Protein AF-A0AAD7STP3-F1 (afdb_monomer_lite)

Radius of gyration: 19.78 Å; chains: 1; bounding box: 39×49×53 Å

Foldseek 3Di:
DDDPPPDPVVVVVVVVVVVVLVVVVVVCPDPVNVVVVVVVVVVLLLVLLVVLLVQLVVQDDDPVLVVQSVPDDSQQGASDFDPQDPNDTPRPDDHRPDDPVVVVSSVVSVVSQVVDPVSVVVVVVVVVVVVVSD

InterPro domains:
  IPR028101 Protein of unknown function DUF4616 [PF15394] (11-119)
  IPR028101 Protein of unknown function DUF4616 [PTHR14375] (10-128)

Organism: NCBI:txid143900

Secondary structure (DSSP, 8-state):
-PPP---HHHHHHHHHHHHHHHHHHHHHTSHHHHHHHHHHHHHHHHHHHHHHHHHHHTT--SHHHHHHHHT--GGGS-S-S--EETTEE--SS------HHHHHHHHHHHHHHHT-HHHHHHHHHHHHHHHTT-

Sequence (134 aa):
MAFPAQDPYVLKASCKTYYETIRKTYRMNQEDNLQKKEDMIAARRRQRRRRLIKSRANVLQTEEERAIWTTVTVDMVSDEEDAILDGKPVWIVRPPERSTELSELCGVLQKRLDANQKYVLTHHARVGAERIDH

pLDDT: mean 79.06, std 15.14, range [37.0, 95.0]

Structure (mmCIF, N/CA/C/O backbone):
data_AF-A0AAD7STP3-F1
#
_entry.id   AF-A0AAD7STP3-F1
#
loop_
_atom_site.group_PDB
_atom_site.id
_atom_site.type_symbol
_atom_site.label_atom_id
_atom_site.label_alt_id
_atom_site.label_comp_id
_atom_site.label_asym_id
_atom_site.label_entity_id
_atom_site.label_seq_id
_atom_site.pdbx_PDB_ins_code
_atom_site.Cartn_x
_atom_site.Cartn_y
_atom_site.Cartn_z
_atom_site.occupancy
_atom_site.B_iso_or_equiv
_atom_site.auth_seq_id
_atom_site.auth_comp_id
_atom_site.auth_asym_id
_atom_site.auth_atom_id
_atom_site.pdbx_PDB_model_num
ATOM 1 N N . MET A 1 1 ? 6.096 -36.482 -21.512 1.00 44.00 1 MET A N 1
ATOM 2 C CA . MET A 1 1 ? 5.164 -35.340 -21.389 1.00 44.00 1 MET A CA 1
ATOM 3 C C . MET A 1 1 ? 5.498 -34.353 -22.494 1.00 44.00 1 MET A C 1
ATOM 5 O O . MET A 1 1 ? 6.611 -33.846 -22.497 1.00 44.00 1 MET A O 1
ATOM 9 N N . ALA A 1 2 ? 4.608 -34.156 -23.467 1.00 52.91 2 ALA A N 1
ATOM 10 C CA . ALA A 1 2 ? 4.779 -33.130 -24.494 1.00 52.91 2 ALA A CA 1
ATOM 11 C C . ALA A 1 2 ? 4.199 -31.817 -23.954 1.00 52.91 2 ALA A C 1
ATOM 13 O O . ALA A 1 2 ? 3.041 -31.791 -23.538 1.00 52.91 2 ALA A O 1
ATOM 14 N N . PHE A 1 3 ? 5.003 -30.754 -23.909 1.00 56.97 3 PHE A N 1
ATOM 15 C CA . PHE A 1 3 ? 4.481 -29.418 -23.633 1.00 56.97 3 PHE A CA 1
ATOM 16 C C . PHE A 1 3 ? 3.551 -29.027 -24.791 1.00 56.97 3 PHE A C 1
ATOM 18 O O . PHE A 1 3 ? 3.932 -29.237 -25.947 1.00 56.97 3 PHE A O 1
ATOM 25 N N . PRO A 1 4 ? 2.335 -28.515 -24.526 1.00 67.50 4 PRO A N 1
ATOM 26 C CA . PRO A 1 4 ? 1.466 -28.049 -25.598 1.00 67.50 4 PRO A CA 1
ATOM 27 C C . PRO A 1 4 ? 2.208 -26.963 -26.377 1.00 67.50 4 PRO A C 1
ATOM 29 O O . PRO A 1 4 ? 2.839 -26.099 -25.768 1.00 67.50 4 PRO A O 1
ATOM 32 N N . ALA A 1 5 ? 2.165 -27.025 -27.709 1.00 68.50 5 ALA A N 1
ATOM 33 C CA . ALA A 1 5 ? 2.795 -26.021 -28.556 1.00 68.50 5 ALA A CA 1
ATOM 34 C C . ALA A 1 5 ? 2.236 -24.638 -28.179 1.00 68.50 5 ALA A C 1
ATOM 36 O O . ALA A 1 5 ? 1.062 -24.360 -28.421 1.00 68.50 5 ALA A O 1
ATOM 37 N N . GLN A 1 6 ? 3.050 -23.805 -27.518 1.00 71.81 6 GLN A N 1
ATOM 38 C CA . GLN A 1 6 ? 2.655 -22.441 -27.180 1.00 71.81 6 GLN A CA 1
ATOM 39 C C . GLN A 1 6 ? 2.302 -21.688 -28.464 1.00 71.81 6 GLN A C 1
ATOM 41 O O . GLN A 1 6 ? 3.030 -21.771 -29.453 1.00 71.81 6 GLN A O 1
ATOM 46 N N . ASP A 1 7 ? 1.213 -20.919 -28.416 1.00 82.44 7 ASP A N 1
ATOM 47 C CA . ASP A 1 7 ? 0.829 -20.012 -29.493 1.00 82.44 7 ASP A CA 1
ATOM 48 C C . ASP A 1 7 ? 2.029 -19.103 -29.856 1.00 82.44 7 ASP A C 1
ATOM 50 O O . ASP A 1 7 ? 2.508 -18.340 -29.002 1.00 82.44 7 ASP A O 1
ATOM 54 N N . PRO A 1 8 ? 2.537 -19.164 -31.104 1.00 83.75 8 PRO A N 1
ATOM 55 C CA . PRO A 1 8 ? 3.668 -18.356 -31.553 1.00 83.75 8 PRO A CA 1
ATOM 56 C C . PRO A 1 8 ? 3.465 -16.850 -31.341 1.00 83.75 8 PRO A C 1
ATOM 58 O O . PRO A 1 8 ? 4.435 -16.116 -31.126 1.00 83.75 8 PRO A O 1
ATOM 61 N N . TYR A 1 9 ? 2.216 -16.376 -31.375 1.00 84.75 9 TYR A N 1
ATOM 62 C CA . TYR A 1 9 ? 1.879 -14.983 -31.106 1.00 84.75 9 TYR A CA 1
ATOM 63 C C . TYR A 1 9 ? 2.122 -14.619 -29.637 1.00 84.75 9 TYR A C 1
ATOM 65 O O . TYR A 1 9 ? 2.764 -13.606 -29.344 1.00 84.75 9 TYR A O 1
ATOM 73 N N . VAL A 1 10 ? 1.687 -15.483 -28.715 1.00 85.38 10 VAL A N 1
ATOM 74 C CA . VAL A 1 10 ? 1.904 -15.317 -27.271 1.00 85.38 10 VAL A CA 1
ATOM 75 C C . VAL A 1 10 ? 3.396 -15.341 -26.948 1.00 85.38 10 VAL A C 1
ATOM 77 O O . VAL A 1 10 ? 3.868 -14.501 -26.177 1.00 85.38 10 VAL A O 1
ATOM 80 N N . LEU A 1 11 ? 4.162 -16.238 -27.578 1.00 86.00 11 LEU A N 1
ATOM 81 C CA . LEU A 1 11 ? 5.611 -16.311 -27.385 1.00 86.00 11 LEU A CA 1
ATOM 82 C C . LEU A 1 11 ? 6.299 -15.017 -27.839 1.00 86.00 11 LEU A C 1
ATOM 84 O O . LEU A 1 11 ? 7.072 -14.426 -27.086 1.00 86.00 11 LEU A O 1
ATOM 88 N N . LYS A 1 12 ? 5.973 -14.529 -29.040 1.00 88.81 12 LYS A N 1
ATOM 89 C CA . LYS A 1 12 ? 6.555 -13.296 -29.586 1.00 88.81 12 LYS A CA 1
ATOM 90 C C . LYS A 1 12 ? 6.211 -12.071 -28.735 1.00 88.81 12 LYS A C 1
ATOM 92 O O . LYS A 1 12 ? 7.090 -11.245 -28.480 1.00 88.81 12 LYS A O 1
ATOM 97 N N . ALA A 1 13 ? 4.960 -11.955 -28.286 1.00 88.19 13 ALA A N 1
ATOM 98 C CA . ALA A 1 13 ? 4.530 -10.889 -27.385 1.00 88.19 13 ALA A CA 1
ATOM 99 C C . ALA A 1 13 ? 5.298 -10.941 -26.054 1.00 88.19 13 ALA A C 1
ATOM 101 O O . ALA A 1 13 ? 5.852 -9.929 -25.630 1.00 88.19 13 ALA A O 1
ATOM 102 N N . SER A 1 14 ? 5.426 -12.130 -25.462 1.00 84.75 14 SER A N 1
ATOM 103 C CA . SER A 1 14 ? 6.147 -12.332 -24.198 1.00 84.75 14 SER A CA 1
ATOM 104 C C . SER A 1 14 ? 7.628 -11.967 -24.316 1.00 84.75 14 SER A C 1
ATOM 106 O O . SER A 1 14 ? 8.155 -11.236 -23.478 1.00 84.75 14 SER A O 1
ATOM 108 N N . CYS A 1 15 ? 8.301 -12.402 -25.389 1.00 89.88 15 CYS A N 1
ATOM 109 C CA . CYS A 1 15 ? 9.694 -12.039 -25.649 1.00 89.88 15 CYS A CA 1
ATOM 110 C C . CYS A 1 15 ? 9.867 -10.525 -25.818 1.00 89.88 15 CYS A C 1
ATOM 112 O O . CYS A 1 15 ? 10.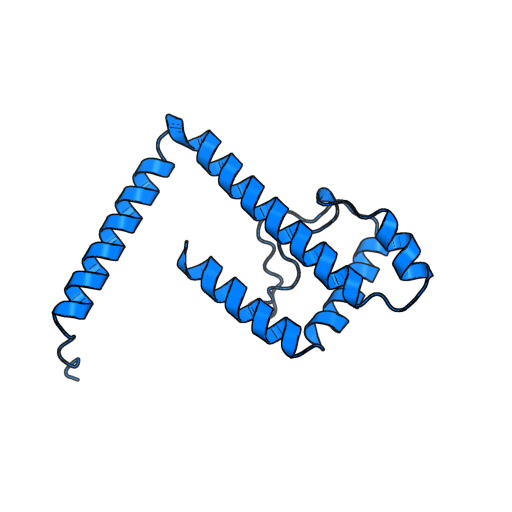816 -9.949 -25.286 1.00 89.88 15 CYS A O 1
ATOM 114 N N . LYS A 1 16 ? 8.945 -9.862 -26.530 1.00 92.25 16 LYS A N 1
ATOM 115 C CA . LYS A 1 16 ? 8.974 -8.405 -26.697 1.00 92.25 16 LYS A CA 1
ATOM 116 C C . LYS A 1 16 ? 8.881 -7.697 -25.344 1.00 92.25 16 LYS A C 1
ATOM 118 O O . LYS A 1 16 ? 9.738 -6.867 -25.047 1.00 92.25 16 LYS A O 1
ATOM 123 N N . THR A 1 17 ? 7.900 -8.060 -24.518 1.00 89.62 17 THR A N 1
ATOM 124 C CA . THR A 1 17 ? 7.730 -7.489 -23.175 1.00 89.62 17 THR A CA 1
ATOM 125 C C . THR A 1 17 ? 8.971 -7.711 -22.314 1.00 89.62 17 THR A C 1
ATOM 127 O O . THR A 1 17 ? 9.450 -6.773 -21.685 1.00 89.62 17 THR A O 1
ATOM 130 N N . TYR A 1 18 ? 9.557 -8.911 -22.345 1.00 90.50 18 TYR A N 1
ATOM 131 C CA . TYR A 1 18 ? 10.788 -9.220 -21.614 1.00 90.50 18 TYR A CA 1
ATOM 132 C C . TYR A 1 18 ? 11.947 -8.278 -21.979 1.00 90.50 18 TYR A C 1
ATOM 134 O O . TYR A 1 18 ? 12.552 -7.659 -21.100 1.00 90.50 18 TYR A O 1
ATOM 142 N N . TYR A 1 19 ? 12.236 -8.107 -23.273 1.00 93.50 19 TYR A N 1
ATOM 143 C CA . TYR A 1 19 ? 13.323 -7.226 -23.709 1.00 93.50 19 TYR A CA 1
ATOM 144 C C . TYR A 1 19 ? 13.029 -5.741 -23.456 1.00 93.50 19 TYR A C 1
ATOM 146 O O . TYR A 1 19 ? 13.949 -4.976 -23.154 1.00 93.50 19 TYR A O 1
ATOM 154 N N . GLU A 1 20 ? 11.765 -5.317 -23.542 1.00 91.62 20 GLU A N 1
ATOM 155 C CA . GLU A 1 20 ? 11.351 -3.962 -23.166 1.00 91.62 20 GLU A CA 1
ATOM 156 C C . GLU A 1 20 ? 11.587 -3.695 -21.673 1.00 91.62 20 GLU A C 1
ATOM 158 O O . GLU A 1 20 ? 12.135 -2.640 -21.330 1.00 91.62 20 GLU A O 1
ATOM 163 N N . THR A 1 21 ? 11.277 -4.663 -20.804 1.00 89.69 21 THR A N 1
A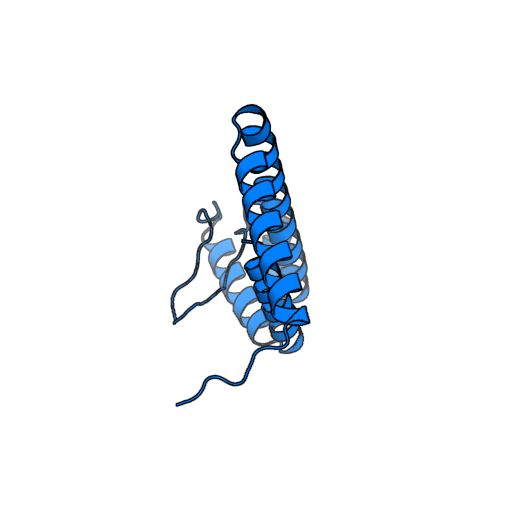TOM 164 C CA . THR A 1 21 ? 11.566 -4.599 -19.364 1.00 89.69 21 THR A CA 1
ATOM 165 C C . THR A 1 21 ? 13.064 -4.486 -19.108 1.00 89.69 21 THR A C 1
ATOM 167 O O . THR A 1 21 ? 13.487 -3.542 -18.441 1.00 89.69 21 THR A O 1
ATOM 170 N N . ILE A 1 22 ? 13.892 -5.354 -19.707 1.00 90.88 22 ILE A N 1
ATOM 171 C CA . ILE A 1 22 ? 15.359 -5.276 -19.569 1.00 90.88 22 ILE A CA 1
ATOM 172 C C . ILE A 1 22 ? 15.876 -3.900 -19.989 1.00 90.88 22 ILE A C 1
ATOM 174 O O . ILE A 1 22 ? 16.647 -3.271 -19.262 1.00 90.88 22 ILE A O 1
ATOM 178 N N . ARG A 1 23 ? 15.431 -3.394 -21.145 1.00 92.00 23 ARG A N 1
ATOM 179 C CA . ARG A 1 23 ? 15.859 -2.087 -21.657 1.00 92.00 23 ARG A CA 1
ATOM 180 C C . ARG A 1 23 ? 15.443 -0.946 -20.724 1.00 92.00 23 ARG A C 1
ATOM 182 O O . ARG A 1 23 ? 16.182 0.031 -20.590 1.00 92.00 23 ARG A O 1
ATOM 189 N N . LYS A 1 24 ? 14.255 -1.019 -20.119 1.00 87.75 24 LYS A N 1
ATOM 190 C CA . LYS A 1 24 ? 13.768 -0.022 -19.155 1.00 87.75 24 LYS A CA 1
ATOM 191 C C . LYS A 1 24 ? 14.595 -0.062 -17.870 1.00 87.75 24 LYS A C 1
ATOM 193 O O . LYS A 1 24 ? 15.069 0.984 -17.438 1.00 87.75 24 LYS A O 1
ATOM 198 N N . THR A 1 25 ? 14.834 -1.251 -17.322 1.00 87.81 25 THR A N 1
ATOM 199 C CA . THR A 1 25 ? 15.647 -1.451 -16.115 1.00 87.81 25 THR A CA 1
ATOM 200 C C . THR A 1 25 ? 17.077 -0.965 -16.314 1.00 87.81 25 THR A C 1
ATOM 202 O O . THR A 1 25 ? 17.578 -0.207 -15.490 1.00 87.81 25 THR A O 1
ATOM 205 N N . TYR A 1 26 ? 17.706 -1.314 -17.441 1.00 89.88 26 TYR A N 1
ATOM 206 C CA . TYR A 1 26 ? 19.042 -0.829 -17.786 1.00 89.88 26 TYR A CA 1
ATOM 207 C C . TYR A 1 26 ? 19.102 0.703 -17.810 1.00 89.88 26 TYR A C 1
ATOM 209 O O . TYR A 1 26 ? 19.952 1.291 -17.150 1.00 89.88 26 TYR A O 1
ATOM 217 N N . ARG A 1 27 ? 18.153 1.363 -18.494 1.00 88.75 27 ARG A N 1
ATOM 218 C CA . ARG A 1 27 ? 18.086 2.834 -18.555 1.00 88.75 27 ARG A CA 1
ATOM 219 C C . ARG A 1 27 ? 17.909 3.479 -17.181 1.00 88.75 27 ARG A C 1
ATOM 221 O O . ARG A 1 27 ? 18.562 4.477 -16.898 1.00 88.75 27 ARG A O 1
ATOM 228 N N . MET A 1 28 ? 17.060 2.911 -16.327 1.00 83.38 28 MET A N 1
ATOM 229 C CA . MET A 1 28 ? 16.836 3.423 -14.968 1.00 83.38 28 MET A CA 1
ATOM 230 C C . MET A 1 28 ? 18.026 3.196 -14.026 1.00 83.38 28 MET A C 1
ATOM 232 O O . MET A 1 28 ? 18.125 3.883 -13.016 1.00 83.38 28 MET A O 1
ATOM 236 N N . ASN A 1 29 ? 18.909 2.245 -14.339 1.00 86.88 29 ASN A N 1
ATOM 237 C CA . ASN A 1 29 ? 20.114 1.953 -13.562 1.00 86.88 29 ASN A CA 1
ATOM 238 C C . ASN A 1 29 ? 21.356 2.719 -14.052 1.00 86.88 29 ASN A C 1
ATOM 240 O O . ASN A 1 29 ? 22.432 2.523 -13.496 1.00 86.88 29 ASN A O 1
ATOM 244 N N . GLN A 1 30 ? 21.230 3.573 -15.072 1.00 89.81 30 GLN A N 1
ATOM 245 C CA . GLN A 1 30 ? 22.297 4.506 -15.442 1.00 89.81 30 GLN A CA 1
ATOM 246 C C . GLN A 1 30 ? 22.435 5.603 -14.380 1.00 89.81 30 GLN A C 1
ATOM 248 O O . GLN A 1 30 ? 21.423 6.053 -13.841 1.00 89.81 30 GLN A O 1
ATOM 253 N N . GLU A 1 31 ? 23.667 6.047 -14.111 1.00 88.00 31 GLU A N 1
ATOM 254 C CA . GLU A 1 31 ? 23.990 7.027 -13.059 1.00 88.00 31 GLU A CA 1
ATOM 255 C C . GLU A 1 31 ? 23.135 8.299 -13.155 1.00 88.00 31 GLU A C 1
ATOM 257 O O . GLU A 1 31 ? 22.498 8.688 -12.175 1.00 88.00 31 GLU A O 1
ATOM 262 N N . ASP A 1 32 ? 22.982 8.846 -14.365 1.00 90.62 32 ASP A N 1
ATOM 263 C CA . ASP A 1 32 ? 22.156 10.029 -14.662 1.00 90.62 32 ASP A CA 1
ATOM 264 C C . ASP A 1 32 ? 20.671 9.882 -14.274 1.00 90.62 32 ASP A C 1
ATOM 266 O O . ASP A 1 32 ? 19.938 10.869 -14.151 1.00 90.62 32 ASP A O 1
ATOM 270 N N . ASN A 1 33 ? 20.193 8.646 -14.105 1.00 88.12 33 ASN A N 1
ATOM 271 C CA . ASN A 1 33 ? 18.805 8.330 -13.779 1.00 88.12 33 ASN A CA 1
ATOM 272 C C . ASN A 1 33 ? 18.618 7.788 -12.356 1.00 88.12 33 ASN A C 1
ATOM 274 O O . ASN A 1 33 ? 17.468 7.588 -11.956 1.00 88.12 33 ASN A O 1
ATOM 278 N N . LEU A 1 34 ? 19.687 7.601 -11.570 1.00 87.88 34 LEU A N 1
ATOM 279 C CA . LEU A 1 34 ? 19.585 7.081 -10.200 1.00 87.88 34 LEU A CA 1
ATOM 280 C C . LEU A 1 34 ? 18.727 7.985 -9.311 1.00 87.88 34 LEU A C 1
ATOM 282 O O . LEU A 1 34 ? 17.821 7.493 -8.643 1.00 87.88 34 LEU A O 1
ATOM 286 N N . GLN A 1 35 ? 18.918 9.306 -9.377 1.00 88.94 35 GLN A N 1
ATOM 287 C CA . GLN A 1 35 ? 18.093 10.240 -8.603 1.00 88.94 35 GLN A CA 1
ATOM 288 C C . GLN A 1 35 ? 16.614 10.154 -9.003 1.00 88.94 35 GLN A C 1
ATOM 290 O O . GLN A 1 35 ? 15.740 10.043 -8.150 1.00 88.94 35 GLN A O 1
ATOM 295 N N . LYS A 1 36 ? 16.321 10.105 -10.310 1.00 89.25 36 LYS A N 1
ATOM 296 C CA . LYS A 1 36 ? 14.944 9.956 -10.814 1.00 89.25 36 LYS A CA 1
ATOM 297 C C . LYS A 1 36 ? 14.311 8.640 -10.360 1.00 89.25 36 LYS A C 1
ATOM 299 O O . LYS A 1 36 ? 13.113 8.594 -10.080 1.00 89.25 36 LYS A O 1
ATOM 304 N N . LYS A 1 37 ? 15.099 7.561 -10.306 1.00 87.06 37 LYS A N 1
ATOM 305 C CA . LYS A 1 37 ? 14.669 6.255 -9.795 1.00 87.06 37 LYS A CA 1
ATOM 306 C C . LYS A 1 37 ? 14.296 6.353 -8.316 1.00 87.06 37 LYS A C 1
ATOM 308 O O . LYS A 1 37 ? 13.209 5.906 -7.953 1.00 87.06 37 LYS A O 1
ATOM 313 N N . GLU A 1 38 ? 15.142 6.971 -7.497 1.00 87.12 38 GLU A N 1
ATOM 314 C CA . GLU A 1 38 ? 14.872 7.190 -6.073 1.00 87.12 38 GLU A CA 1
ATOM 315 C C . GLU A 1 38 ? 13.648 8.084 -5.851 1.00 87.12 38 GLU A C 1
ATOM 317 O O . GLU A 1 38 ? 12.769 7.734 -5.063 1.00 87.12 38 GLU A O 1
ATOM 322 N N . ASP A 1 39 ? 13.503 9.172 -6.609 1.00 89.31 39 ASP A N 1
ATOM 323 C CA . ASP A 1 39 ? 12.345 10.069 -6.521 1.00 89.31 39 ASP A CA 1
ATOM 324 C C . ASP A 1 39 ? 11.038 9.351 -6.878 1.00 89.31 39 ASP A C 1
ATOM 326 O O . ASP A 1 39 ? 10.016 9.524 -6.205 1.00 89.31 39 ASP A O 1
ATOM 330 N N . MET A 1 40 ? 11.068 8.503 -7.911 1.00 87.00 40 MET A N 1
ATOM 331 C CA . MET A 1 40 ? 9.935 7.670 -8.312 1.00 87.00 40 MET A CA 1
ATOM 332 C C . MET A 1 40 ? 9.577 6.652 -7.220 1.00 87.00 40 MET A C 1
ATOM 334 O O . MET A 1 40 ? 8.398 6.498 -6.884 1.00 87.00 40 MET A O 1
ATOM 338 N N . ILE A 1 41 ? 10.574 5.979 -6.636 1.00 83.19 41 ILE A N 1
ATOM 339 C CA . ILE A 1 41 ? 10.378 5.041 -5.521 1.00 83.19 41 ILE A CA 1
ATOM 340 C C . ILE A 1 41 ? 9.790 5.780 -4.311 1.00 83.19 41 ILE A C 1
ATOM 342 O O . ILE A 1 41 ? 8.790 5.334 -3.744 1.00 83.19 41 ILE A O 1
ATOM 346 N N . ALA A 1 42 ? 10.343 6.937 -3.946 1.00 84.12 42 ALA A N 1
ATOM 347 C CA . ALA A 1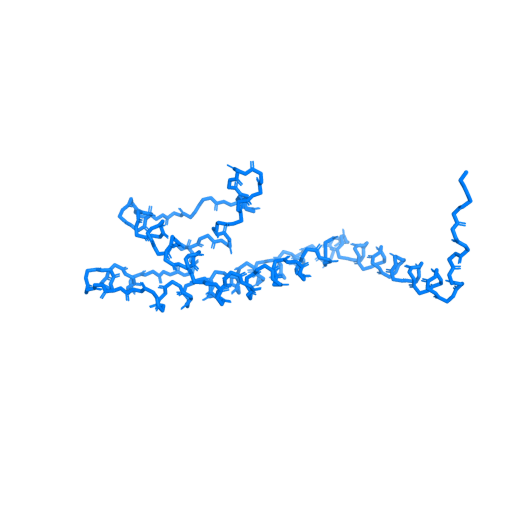 42 ? 9.868 7.765 -2.842 1.00 84.12 42 ALA A CA 1
ATOM 348 C C . ALA A 1 42 ? 8.441 8.287 -3.077 1.00 84.12 42 ALA A C 1
ATOM 350 O O . ALA A 1 42 ? 7.620 8.301 -2.158 1.00 84.12 42 ALA A O 1
ATOM 351 N N . ALA A 1 43 ? 8.102 8.678 -4.308 1.00 87.06 43 ALA A N 1
ATOM 352 C CA . ALA A 1 43 ? 6.747 9.082 -4.673 1.00 87.06 43 ALA A CA 1
ATOM 353 C C . ALA A 1 43 ? 5.750 7.923 -4.528 1.00 87.06 43 ALA A C 1
ATOM 355 O O . ALA A 1 43 ? 4.676 8.114 -3.952 1.00 87.06 43 ALA A O 1
ATOM 356 N N . ARG A 1 44 ? 6.122 6.716 -4.980 1.00 83.06 44 ARG A N 1
ATOM 357 C CA . ARG A 1 44 ? 5.300 5.504 -4.840 1.00 83.06 44 ARG A CA 1
ATOM 358 C C . ARG A 1 44 ? 5.087 5.144 -3.364 1.00 83.06 44 ARG A C 1
ATOM 360 O O . ARG A 1 44 ? 3.948 4.919 -2.960 1.00 83.06 44 ARG A O 1
ATOM 367 N N . ARG A 1 45 ? 6.144 5.196 -2.547 1.00 80.62 45 ARG A N 1
ATOM 368 C CA . ARG A 1 45 ? 6.104 5.047 -1.078 1.00 80.62 45 ARG A CA 1
ATOM 369 C C . ARG A 1 45 ? 5.117 6.022 -0.424 1.00 80.62 45 ARG A C 1
ATOM 371 O O . ARG A 1 45 ? 4.121 5.606 0.167 1.00 80.62 45 ARG A O 1
ATOM 378 N N . ARG A 1 46 ? 5.274 7.331 -0.667 1.00 85.75 46 ARG A N 1
ATOM 379 C CA . ARG A 1 46 ? 4.340 8.369 -0.177 1.00 85.75 46 ARG A CA 1
ATOM 380 C C . ARG A 1 46 ? 2.894 8.116 -0.608 1.00 85.75 46 ARG A C 1
ATOM 382 O O . ARG A 1 46 ? 1.968 8.327 0.176 1.00 85.75 46 ARG A O 1
ATOM 389 N N . GLN A 1 47 ? 2.679 7.673 -1.847 1.00 85.69 47 GLN A N 1
ATOM 390 C CA . GLN A 1 47 ? 1.343 7.357 -2.346 1.00 85.69 47 GLN A CA 1
ATOM 391 C C . GLN A 1 47 ? 0.722 6.173 -1.591 1.00 85.69 47 GLN A C 1
ATOM 393 O O . GLN A 1 47 ? -0.451 6.249 -1.221 1.00 85.69 47 GLN A O 1
ATOM 398 N N . ARG A 1 48 ? 1.489 5.105 -1.334 1.00 82.25 48 ARG A N 1
ATOM 399 C CA . ARG A 1 48 ? 1.037 3.941 -0.555 1.00 82.25 48 ARG A CA 1
ATOM 400 C C . ARG A 1 48 ? 0.641 4.339 0.867 1.00 82.25 48 ARG A C 1
ATOM 402 O O . ARG A 1 48 ? -0.507 4.105 1.249 1.00 82.25 48 ARG A O 1
ATOM 409 N N . ARG A 1 49 ? 1.506 5.076 1.574 1.00 86.25 49 ARG A N 1
ATOM 410 C CA . ARG A 1 49 ? 1.237 5.600 2.929 1.00 86.25 49 ARG A CA 1
ATOM 411 C C . ARG A 1 49 ? -0.046 6.428 2.994 1.00 86.25 49 ARG A C 1
ATOM 413 O O . ARG A 1 49 ? -0.897 6.188 3.844 1.00 86.25 49 ARG A O 1
ATOM 420 N N . ARG A 1 50 ? -0.257 7.349 2.044 1.00 88.38 50 ARG A N 1
ATOM 421 C CA . ARG A 1 50 ? -1.492 8.161 1.964 1.00 88.38 50 ARG A CA 1
ATOM 422 C C . ARG A 1 50 ? -2.753 7.309 1.814 1.00 88.38 50 ARG A C 1
ATOM 424 O O . ARG A 1 50 ? -3.781 7.614 2.417 1.00 88.38 50 ARG A O 1
ATOM 431 N N . ARG A 1 51 ? -2.698 6.244 1.009 1.00 85.75 51 ARG A N 1
ATOM 432 C CA . ARG A 1 51 ? -3.833 5.321 0.847 1.00 85.75 51 ARG A CA 1
ATOM 433 C C . ARG A 1 51 ? -4.108 4.541 2.126 1.00 85.75 51 ARG A C 1
ATOM 435 O O . ARG A 1 51 ? -5.277 4.372 2.474 1.00 85.75 51 ARG A O 1
ATOM 442 N N . LEU A 1 52 ? -3.060 4.082 2.809 1.00 85.62 52 LEU A N 1
ATOM 443 C CA . LEU A 1 52 ? -3.194 3.378 4.081 1.00 85.62 52 LEU A CA 1
ATOM 444 C C . LEU A 1 52 ? -3.795 4.296 5.148 1.00 85.62 52 LEU A C 1
ATOM 446 O O . LEU A 1 52 ? -4.766 3.904 5.790 1.00 85.62 52 LEU A O 1
ATOM 450 N N . ILE A 1 53 ? -3.323 5.546 5.233 1.00 90.75 53 ILE A N 1
ATOM 451 C CA . ILE A 1 53 ? -3.886 6.559 6.132 1.00 90.75 53 ILE A CA 1
ATOM 452 C C . ILE A 1 53 ? -5.388 6.725 5.890 1.00 90.75 53 ILE A C 1
ATOM 454 O O . ILE A 1 53 ? -6.194 6.614 6.810 1.00 90.75 53 ILE A O 1
ATOM 458 N N . LYS A 1 54 ? -5.782 6.927 4.628 1.00 91.06 54 LYS A N 1
ATOM 459 C CA . LYS A 1 54 ? -7.195 7.071 4.260 1.00 91.06 54 LYS A CA 1
ATOM 460 C C . LYS A 1 54 ? -8.018 5.825 4.598 1.00 91.06 54 LYS A C 1
ATOM 462 O O . LYS A 1 54 ? -9.170 5.943 4.993 1.00 91.06 54 LYS A O 1
ATOM 467 N N . SER A 1 55 ? -7.449 4.635 4.421 1.00 88.56 55 SER A N 1
ATOM 468 C CA . SER A 1 55 ? -8.153 3.378 4.695 1.00 88.56 55 SER A CA 1
ATOM 469 C C . SER A 1 55 ? -8.375 3.183 6.193 1.00 88.56 55 SER A C 1
ATOM 471 O O . SER A 1 55 ? -9.496 2.901 6.602 1.00 88.56 55 SER A O 1
ATOM 473 N N . ARG A 1 56 ? -7.337 3.407 7.006 1.00 90.12 56 ARG A N 1
ATOM 474 C CA . ARG A 1 56 ? -7.394 3.322 8.471 1.00 90.12 56 ARG A CA 1
ATOM 475 C C . ARG A 1 56 ? -8.336 4.368 9.072 1.00 90.12 56 ARG A C 1
ATOM 477 O O . ARG A 1 56 ? -9.113 4.031 9.957 1.00 90.12 56 ARG A O 1
ATOM 484 N N . ALA A 1 57 ? -8.374 5.576 8.506 1.00 92.50 57 ALA A N 1
ATOM 485 C CA . ALA A 1 57 ? -9.331 6.609 8.903 1.00 92.50 57 ALA A CA 1
ATOM 486 C C . ALA A 1 57 ? -10.803 6.159 8.776 1.00 92.50 57 ALA A C 1
ATOM 488 O O . ALA A 1 57 ? -11.636 6.553 9.585 1.00 92.50 57 ALA A O 1
ATOM 489 N N . ASN A 1 58 ? -11.129 5.305 7.797 1.00 91.56 58 ASN A N 1
ATOM 490 C CA . ASN A 1 58 ? -12.502 4.834 7.571 1.00 91.56 58 ASN A CA 1
ATOM 491 C C . ASN A 1 58 ? -12.975 3.773 8.581 1.00 91.56 58 ASN A C 1
ATOM 493 O O . ASN A 1 58 ? -14.153 3.427 8.574 1.00 91.56 58 ASN A O 1
ATOM 497 N N . VAL A 1 59 ? -12.072 3.213 9.392 1.00 92.31 59 VAL A N 1
ATOM 498 C CA . VAL A 1 59 ? -12.381 2.154 10.372 1.00 92.31 59 VAL A CA 1
ATOM 499 C C . VAL A 1 59 ? -12.134 2.588 11.822 1.00 92.31 59 VAL A C 1
ATOM 501 O O . VAL A 1 59 ? -12.148 1.754 12.732 1.00 92.31 59 VAL A O 1
ATOM 504 N N . LEU A 1 60 ? -11.916 3.888 12.040 1.00 94.62 60 LEU A N 1
ATOM 505 C CA . LEU A 1 60 ? -11.927 4.499 13.368 1.00 94.62 60 LEU A CA 1
ATOM 506 C C . LEU A 1 60 ? -13.339 4.399 13.952 1.00 94.62 60 LEU A C 1
ATOM 508 O O . LEU A 1 60 ? -14.322 4.692 13.271 1.00 94.62 60 LEU A O 1
ATOM 512 N N . GLN A 1 61 ? -13.440 3.996 15.212 1.00 93.94 61 GLN A N 1
ATOM 513 C CA . GLN A 1 61 ? -14.708 3.775 15.901 1.00 93.94 61 GLN A CA 1
ATOM 514 C C . GLN A 1 61 ? -14.903 4.782 17.032 1.00 93.94 61 GLN A C 1
ATOM 516 O O . GLN A 1 61 ? -15.950 5.433 17.090 1.00 93.94 61 GLN A O 1
ATOM 521 N N . THR A 1 62 ? -13.896 4.971 17.884 1.00 95.00 62 THR A N 1
ATOM 522 C CA . THR A 1 62 ? -14.024 5.806 19.088 1.00 95.00 62 THR A CA 1
ATOM 523 C C . THR A 1 62 ? -13.459 7.213 18.893 1.00 95.00 62 THR A C 1
ATOM 525 O O . THR A 1 62 ? -12.794 7.502 17.894 1.00 95.00 62 THR A O 1
ATOM 528 N N . GLU A 1 63 ? -13.771 8.116 19.823 1.00 93.62 63 GLU A N 1
ATOM 529 C CA . GLU A 1 63 ? -13.260 9.488 19.777 1.00 93.62 63 GLU A CA 1
ATOM 530 C C . GLU A 1 63 ? -11.779 9.554 20.160 1.00 93.62 63 GLU A C 1
ATOM 532 O O . GLU A 1 63 ? -11.028 10.327 19.575 1.00 93.62 63 GLU A O 1
ATOM 537 N N . GLU A 1 64 ? -11.331 8.677 21.058 1.00 93.06 64 GLU A N 1
ATOM 538 C CA . GLU A 1 64 ? -9.927 8.538 21.448 1.00 93.06 64 GLU A CA 1
ATOM 539 C C . GLU A 1 64 ? -9.073 8.111 20.248 1.00 93.06 64 GLU A C 1
ATOM 541 O O . GLU A 1 64 ? -8.035 8.710 19.967 1.00 93.06 64 GLU A O 1
ATOM 546 N N . GLU A 1 65 ? -9.552 7.135 19.470 1.00 94.38 65 GLU A N 1
ATOM 547 C CA . GLU A 1 65 ? -8.887 6.716 18.235 1.00 94.38 65 GLU A CA 1
ATOM 548 C C . GLU A 1 65 ? -8.794 7.869 17.233 1.00 94.38 65 GLU A C 1
ATOM 550 O O . GLU A 1 65 ? -7.752 8.057 16.604 1.00 94.38 65 GLU A O 1
ATOM 555 N N . ARG A 1 66 ? -9.866 8.663 17.089 1.00 94.12 66 ARG A N 1
ATOM 556 C CA . ARG A 1 66 ? -9.874 9.844 16.217 1.00 94.12 66 ARG A CA 1
ATOM 557 C C . ARG A 1 66 ? -8.886 10.901 16.698 1.00 94.12 66 ARG A C 1
ATOM 559 O O . ARG A 1 66 ? -8.141 11.417 15.867 1.00 94.12 66 ARG A O 1
ATOM 566 N N . ALA A 1 67 ? -8.829 11.173 18.000 1.00 93.25 67 ALA A N 1
ATOM 567 C CA . ALA A 1 67 ? -7.901 12.129 18.595 1.00 93.25 67 ALA A CA 1
ATOM 568 C C . ALA A 1 67 ? -6.443 11.748 18.299 1.00 93.25 67 ALA A C 1
ATOM 570 O O . ALA A 1 67 ? -5.705 12.566 17.747 1.00 93.25 67 ALA A O 1
ATOM 571 N N . ILE A 1 68 ? -6.061 10.488 18.540 1.00 92.00 68 ILE A N 1
ATOM 572 C CA . ILE A 1 68 ? -4.731 9.963 18.186 1.00 92.00 68 ILE A CA 1
ATOM 573 C C . ILE A 1 68 ? -4.491 10.122 16.677 1.00 92.00 68 ILE A C 1
ATOM 575 O O . ILE A 1 68 ? -3.449 10.625 16.247 1.00 92.00 68 ILE A O 1
ATOM 579 N N . TRP A 1 69 ? -5.481 9.752 15.859 1.00 93.44 69 TRP A N 1
ATOM 580 C CA . TRP A 1 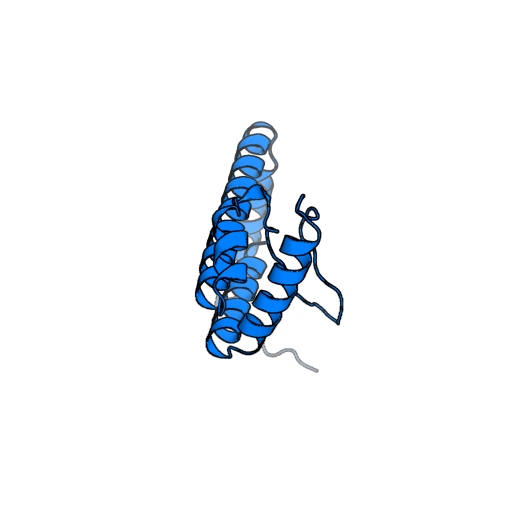69 ? -5.362 9.748 14.403 1.00 93.44 69 TRP A CA 1
ATOM 581 C C . TRP A 1 69 ? -5.194 11.140 13.777 1.00 93.44 69 TRP A C 1
ATOM 583 O O . TRP A 1 69 ? -4.548 11.259 12.737 1.00 93.44 69 TRP A O 1
ATOM 593 N N . THR A 1 70 ? -5.714 12.206 14.398 1.00 91.50 70 THR A N 1
ATOM 594 C CA . THR A 1 70 ? -5.564 13.582 13.877 1.00 91.50 70 THR A CA 1
ATOM 595 C C . THR A 1 70 ? -4.110 14.045 13.771 1.00 91.50 70 THR A C 1
ATOM 597 O O . THR A 1 70 ? -3.793 14.889 12.934 1.00 91.50 70 THR A O 1
ATOM 600 N N . THR A 1 71 ? -3.220 13.471 14.581 1.00 88.62 71 THR A N 1
ATOM 601 C CA . THR A 1 71 ? -1.794 13.827 14.618 1.00 88.62 71 THR A CA 1
ATOM 602 C C . THR A 1 71 ? -0.946 13.034 13.620 1.00 88.62 71 THR A C 1
ATOM 604 O O . THR A 1 71 ? 0.233 13.332 13.426 1.00 88.62 71 THR A O 1
ATOM 607 N N . VAL A 1 72 ? -1.536 12.033 12.956 1.00 90.50 72 VAL A N 1
ATOM 608 C CA . VAL A 1 72 ? -0.813 11.090 12.100 1.00 90.50 72 VAL A CA 1
ATOM 609 C C . VAL A 1 72 ? -0.399 11.752 10.790 1.00 90.50 72 VAL A C 1
ATOM 611 O O . VAL A 1 72 ? -1.227 12.176 9.982 1.00 90.50 72 VAL A O 1
ATOM 614 N N . THR A 1 73 ? 0.908 11.769 10.535 1.00 89.06 73 THR A N 1
ATOM 615 C CA . THR A 1 73 ? 1.480 12.230 9.265 1.00 89.06 73 THR A CA 1
ATOM 616 C C . THR A 1 73 ? 1.917 11.062 8.383 1.00 89.06 73 THR A C 1
ATOM 618 O O . THR A 1 73 ? 1.988 9.911 8.813 1.00 89.06 73 THR A O 1
ATOM 621 N N . VAL A 1 74 ? 2.223 11.359 7.115 1.00 84.31 74 VAL A N 1
ATOM 622 C CA . VAL A 1 74 ? 2.668 10.359 6.131 1.00 84.31 74 VAL A CA 1
ATOM 623 C C . VAL A 1 74 ? 3.904 9.601 6.612 1.00 84.31 74 VAL A C 1
ATOM 625 O O . VAL A 1 74 ? 4.013 8.422 6.314 1.00 84.31 74 VAL A O 1
ATOM 628 N N . ASP A 1 75 ? 4.802 10.221 7.373 1.00 81.81 75 ASP A N 1
ATOM 629 C CA . ASP A 1 75 ? 6.054 9.588 7.805 1.00 81.81 75 ASP A CA 1
ATOM 630 C C . ASP A 1 75 ? 5.905 8.692 9.045 1.00 81.81 75 ASP A C 1
ATOM 632 O O . ASP A 1 75 ? 6.753 7.838 9.290 1.00 81.81 75 ASP A O 1
ATOM 636 N N . MET A 1 76 ? 4.785 8.811 9.764 1.00 84.38 76 MET A N 1
ATOM 637 C CA . MET A 1 76 ? 4.443 7.987 10.935 1.00 84.38 76 MET A CA 1
ATOM 638 C C . MET A 1 76 ? 3.754 6.666 10.560 1.00 84.38 76 MET A C 1
ATOM 640 O O . MET A 1 76 ? 3.408 5.860 11.427 1.00 84.38 76 MET A O 1
ATOM 644 N N . VAL A 1 77 ? 3.523 6.439 9.264 1.00 79.62 77 VAL A N 1
ATOM 645 C CA . VAL A 1 77 ? 2.824 5.268 8.731 1.00 79.62 77 VAL A CA 1
ATOM 646 C C . VAL A 1 77 ? 3.764 4.497 7.812 1.00 79.62 77 VAL A C 1
ATOM 648 O O . VAL A 1 77 ? 4.446 5.083 6.975 1.00 79.62 77 VAL A O 1
ATOM 651 N N . SER A 1 78 ? 3.809 3.173 7.960 1.00 74.94 78 SER A N 1
ATOM 652 C CA . SER A 1 78 ? 4.610 2.319 7.076 1.00 74.94 78 SER A CA 1
ATOM 653 C C . SER A 1 78 ? 4.121 2.404 5.629 1.00 74.94 78 SER A C 1
ATOM 655 O O . SER A 1 78 ? 2.939 2.639 5.365 1.00 74.94 78 SER A O 1
ATOM 657 N N . ASP A 1 79 ? 5.034 2.161 4.687 1.00 67.50 79 ASP A N 1
ATOM 658 C CA . ASP A 1 79 ? 4.715 2.052 3.262 1.00 67.50 79 ASP A CA 1
ATOM 659 C C . ASP A 1 79 ? 3.666 0.976 2.995 1.00 67.50 79 ASP A C 1
ATOM 661 O O . ASP A 1 79 ? 2.727 1.215 2.239 1.00 67.50 79 ASP A O 1
ATOM 665 N N . GLU A 1 80 ? 3.816 -0.170 3.653 1.00 62.09 80 GLU A N 1
ATOM 666 C CA . GLU A 1 80 ? 2.864 -1.274 3.679 1.00 62.09 80 GLU A CA 1
ATOM 667 C C . GLU A 1 80 ? 2.993 -1.923 5.058 1.00 62.09 80 GLU A C 1
ATOM 669 O O . GLU A 1 80 ? 4.044 -2.468 5.392 1.00 62.09 80 GLU A O 1
ATOM 674 N N . GLU A 1 81 ? 1.976 -1.797 5.904 1.00 56.94 81 GLU A N 1
ATOM 675 C CA . GLU A 1 81 ? 1.785 -2.794 6.955 1.00 56.94 81 GLU A CA 1
ATOM 676 C C . GLU A 1 81 ? 0.828 -3.859 6.419 1.00 56.94 81 GLU A C 1
ATOM 678 O O . GLU A 1 81 ? -0.075 -3.549 5.638 1.00 56.94 81 GLU A O 1
ATOM 683 N N . ASP A 1 82 ? 1.086 -5.098 6.847 1.00 53.78 82 ASP A N 1
ATOM 684 C CA . ASP A 1 82 ? 0.204 -6.270 6.769 1.00 53.78 82 ASP A CA 1
ATOM 685 C C . ASP A 1 82 ? 0.113 -7.013 5.433 1.00 53.78 82 ASP A C 1
ATOM 687 O O . ASP A 1 82 ? -0.754 -7.863 5.229 1.00 53.78 82 ASP A O 1
ATOM 691 N N . ALA A 1 83 ? 1.121 -6.851 4.575 1.00 51.12 83 ALA A N 1
ATOM 692 C CA . ALA A 1 83 ? 1.505 -7.965 3.717 1.00 51.12 83 ALA A CA 1
ATOM 693 C C . ALA A 1 83 ? 2.116 -9.066 4.604 1.00 51.12 83 ALA A C 1
ATOM 695 O O . ALA A 1 83 ? 3.320 -9.090 4.864 1.00 51.12 83 ALA A O 1
ATOM 696 N N . ILE A 1 84 ? 1.273 -9.964 5.112 1.00 51.03 84 ILE A N 1
ATOM 697 C CA . ILE A 1 84 ? 1.723 -11.221 5.706 1.00 51.03 84 ILE A CA 1
ATOM 698 C C . ILE A 1 84 ? 1.934 -12.203 4.556 1.00 51.03 84 ILE A C 1
ATOM 700 O O . ILE A 1 84 ? 0.975 -12.685 3.954 1.00 51.03 84 ILE A O 1
ATOM 704 N N . LEU A 1 85 ? 3.194 -12.500 4.247 1.00 46.75 85 LEU A N 1
ATOM 705 C CA . LEU A 1 85 ? 3.552 -13.604 3.359 1.00 46.75 85 LEU A CA 1
ATOM 706 C C . LEU A 1 85 ? 4.043 -14.753 4.240 1.00 46.75 85 LEU A C 1
ATOM 708 O O . LEU A 1 85 ? 4.982 -14.576 5.014 1.00 46.75 85 LEU A O 1
ATOM 712 N N . ASP A 1 86 ? 3.378 -15.905 4.169 1.00 52.25 86 ASP A N 1
ATOM 713 C CA . ASP A 1 86 ? 3.745 -17.115 4.921 1.00 52.25 86 ASP A CA 1
ATOM 714 C C . ASP A 1 86 ? 3.899 -16.894 6.441 1.00 52.25 86 ASP A C 1
ATOM 716 O O . ASP A 1 86 ? 4.810 -17.414 7.086 1.00 52.25 86 ASP A O 1
ATOM 720 N N . GLY A 1 87 ? 3.024 -16.073 7.033 1.00 51.81 87 GLY A N 1
ATOM 721 C CA . GLY A 1 87 ? 3.045 -15.779 8.471 1.00 51.81 87 GLY A CA 1
ATOM 722 C C . GLY A 1 87 ? 4.121 -14.780 8.910 1.00 51.81 87 GLY A C 1
ATOM 723 O O . GLY A 1 87 ? 4.293 -14.572 10.111 1.00 51.81 87 GLY A O 1
ATOM 724 N N . LYS A 1 88 ? 4.840 -14.145 7.973 1.00 47.62 88 LYS A N 1
ATOM 725 C CA . LYS A 1 88 ? 5.860 -13.131 8.272 1.00 47.62 88 LYS A CA 1
ATOM 726 C C . LYS A 1 88 ? 5.428 -11.749 7.777 1.00 47.62 88 LYS A C 1
ATOM 728 O O . LYS A 1 88 ? 5.009 -11.632 6.624 1.00 47.62 88 LYS A O 1
ATOM 733 N N . PRO A 1 89 ? 5.562 -10.696 8.603 1.00 53.16 89 PRO A N 1
ATOM 734 C CA . PRO A 1 89 ? 5.324 -9.333 8.152 1.00 53.16 89 PRO A CA 1
ATOM 735 C C . PRO A 1 89 ? 6.403 -8.933 7.136 1.00 53.16 89 PRO A C 1
ATOM 737 O O . PRO A 1 89 ? 7.594 -8.900 7.455 1.00 53.16 89 PRO A O 1
ATOM 740 N N . VAL A 1 90 ? 5.993 -8.647 5.899 1.00 54.12 90 VAL A N 1
ATO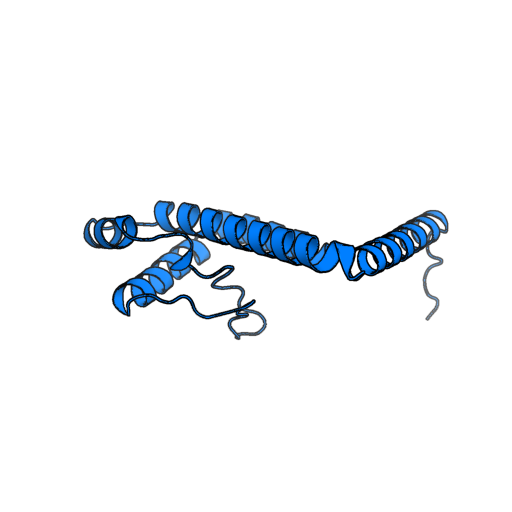M 741 C CA . VAL A 1 90 ? 6.882 -8.151 4.844 1.00 54.12 90 VAL A CA 1
ATOM 742 C C . VAL A 1 90 ? 7.009 -6.638 4.992 1.00 54.12 90 VAL A C 1
ATOM 744 O O . VAL A 1 90 ? 6.271 -5.860 4.393 1.00 54.12 90 VAL A O 1
ATOM 747 N N . TRP A 1 91 ? 7.966 -6.204 5.806 1.00 55.28 91 TRP A N 1
ATOM 748 C CA . TRP A 1 91 ? 8.371 -4.802 5.849 1.00 55.28 91 TRP A CA 1
ATOM 749 C C . TRP A 1 91 ? 9.182 -4.488 4.594 1.00 55.28 91 TRP A C 1
ATOM 751 O O . TRP A 1 91 ? 10.279 -5.011 4.417 1.00 55.28 91 TRP A O 1
ATOM 761 N N . ILE A 1 92 ? 8.664 -3.630 3.715 1.00 51.88 92 ILE A N 1
ATOM 762 C CA . ILE A 1 92 ? 9.354 -3.337 2.450 1.00 51.88 92 ILE A CA 1
ATOM 763 C C . ILE A 1 92 ? 10.610 -2.470 2.677 1.00 51.88 92 ILE A C 1
ATOM 765 O O . ILE A 1 92 ? 11.511 -2.503 1.841 1.00 51.88 92 ILE A O 1
ATOM 769 N N . VAL A 1 93 ? 10.714 -1.686 3.768 1.00 52.97 93 VAL A N 1
ATOM 770 C CA . VAL A 1 93 ? 11.844 -0.737 3.912 1.00 52.97 93 VAL A CA 1
ATOM 771 C C . VAL A 1 93 ? 12.292 -0.412 5.347 1.00 52.97 93 VAL A C 1
ATOM 773 O O . VAL A 1 93 ? 13.469 -0.578 5.653 1.00 52.97 93 VAL A O 1
ATOM 776 N N . ARG A 1 94 ? 11.425 0.134 6.216 1.00 61.28 94 ARG A N 1
ATOM 777 C CA . ARG A 1 94 ? 11.815 0.661 7.542 1.00 61.28 94 ARG A CA 1
ATOM 778 C C . ARG A 1 94 ? 10.604 0.714 8.488 1.00 61.28 94 ARG A C 1
ATOM 780 O O . ARG A 1 94 ? 9.543 1.135 8.026 1.00 61.28 94 ARG A O 1
ATOM 787 N N . PRO A 1 95 ? 10.743 0.349 9.778 1.00 64.00 95 PRO A N 1
ATOM 788 C CA . PRO A 1 95 ? 9.702 0.593 10.775 1.00 64.00 95 PRO A CA 1
ATOM 789 C C . PRO A 1 95 ? 9.412 2.101 10.896 1.00 64.00 95 PRO A C 1
ATOM 791 O O . PRO A 1 95 ? 10.365 2.882 10.950 1.00 64.00 95 PRO A O 1
ATOM 794 N N . PRO A 1 96 ? 8.142 2.538 10.915 1.00 74.31 96 PRO A N 1
ATOM 795 C CA . PRO A 1 96 ? 7.817 3.947 11.117 1.00 74.31 96 PRO A CA 1
ATOM 796 C C . PRO A 1 96 ? 8.203 4.402 12.531 1.00 74.31 96 PRO A C 1
ATOM 798 O O . PRO A 1 96 ? 8.038 3.660 13.499 1.00 74.31 96 PRO A O 1
ATOM 801 N N . GLU A 1 97 ? 8.679 5.640 12.657 1.00 76.81 97 GLU A N 1
ATOM 802 C CA . GLU A 1 97 ? 8.941 6.272 13.953 1.00 76.81 97 GLU A CA 1
ATOM 803 C C . GLU A 1 97 ? 7.615 6.798 14.519 1.00 76.81 97 GLU A C 1
ATOM 805 O O . GLU A 1 97 ? 7.109 7.841 14.106 1.00 76.81 97 GLU A O 1
ATOM 810 N N . ARG A 1 98 ? 7.004 6.032 15.429 1.00 82.31 98 ARG A N 1
ATOM 811 C CA . ARG A 1 98 ? 5.713 6.356 16.054 1.00 82.31 98 ARG A CA 1
ATOM 812 C C . ARG A 1 98 ? 5.684 5.957 17.527 1.00 82.31 98 ARG A C 1
ATOM 814 O O . ARG A 1 98 ? 6.450 5.096 17.955 1.00 82.31 98 ARG A O 1
ATOM 821 N N . SER A 1 99 ? 4.776 6.570 18.289 1.00 87.56 99 SER A N 1
ATOM 822 C CA . SER A 1 99 ? 4.528 6.192 19.682 1.00 87.56 99 SER A CA 1
ATOM 823 C C . SER A 1 99 ? 4.030 4.745 19.791 1.00 87.56 99 SER A C 1
ATOM 825 O O . SER A 1 99 ? 3.521 4.151 18.829 1.00 87.56 99 SER A O 1
ATOM 827 N N . THR A 1 100 ? 4.172 4.166 20.983 1.00 87.25 100 THR A N 1
ATOM 828 C CA . THR A 1 100 ? 3.620 2.844 21.312 1.00 87.25 100 THR A CA 1
ATOM 829 C C . THR A 1 100 ? 2.106 2.822 21.121 1.00 87.25 100 THR A C 1
ATOM 831 O O . THR A 1 100 ? 1.593 1.948 20.431 1.00 87.25 100 THR A O 1
ATOM 834 N N . GLU A 1 101 ? 1.415 3.854 21.602 1.00 89.75 101 GLU A N 1
ATOM 835 C CA . GLU A 1 101 ? -0.031 4.041 21.451 1.00 89.75 101 GLU A CA 1
ATOM 836 C C . GLU A 1 101 ? -0.476 4.043 19.978 1.00 89.75 101 GLU A C 1
ATOM 838 O O . GLU A 1 101 ? -1.394 3.317 19.592 1.00 89.75 101 GLU A O 1
ATOM 843 N N . LEU A 1 102 ? 0.221 4.787 19.109 1.00 88.62 102 LEU A N 1
ATOM 844 C CA . LEU A 1 102 ? -0.096 4.797 17.681 1.00 88.62 102 LEU A CA 1
ATOM 845 C C . LEU A 1 102 ? 0.207 3.441 17.024 1.00 88.62 102 LEU A C 1
ATOM 847 O O . LEU A 1 102 ? -0.485 3.049 16.083 1.00 88.62 102 LEU A O 1
ATOM 851 N N . SER A 1 103 ? 1.211 2.705 17.508 1.00 86.56 103 SER A N 1
ATOM 852 C CA . SER A 1 103 ? 1.516 1.356 17.015 1.00 86.56 103 SER A CA 1
ATOM 853 C C . SER A 1 103 ? 0.409 0.362 17.356 1.00 86.56 103 SER A C 1
ATOM 855 O O . SER A 1 103 ? -0.021 -0.396 16.485 1.00 86.56 103 SER A O 1
ATOM 857 N N . GLU A 1 104 ? -0.088 0.399 18.590 1.00 88.94 104 GLU A N 1
ATOM 858 C CA . GLU A 1 104 ? -1.202 -0.434 19.045 1.00 88.94 104 GLU A CA 1
ATOM 859 C C . GLU A 1 104 ? -2.481 -0.118 18.266 1.00 88.94 104 GLU A C 1
ATOM 861 O O . GLU A 1 104 ? -3.111 -1.029 17.717 1.00 88.94 104 GLU A O 1
ATOM 866 N N . LEU A 1 105 ? -2.807 1.171 18.117 1.00 91.19 105 LEU A N 1
ATOM 867 C CA . LEU A 1 105 ? -3.944 1.617 17.318 1.00 91.19 105 LEU A CA 1
ATOM 868 C C . LEU A 1 105 ? -3.832 1.128 15.870 1.00 91.19 105 LEU A C 1
ATOM 870 O O . LEU A 1 105 ? -4.775 0.541 15.345 1.00 91.19 105 LEU A O 1
ATOM 874 N N . CYS A 1 106 ? -2.676 1.307 15.224 1.00 87.88 106 CYS A N 1
ATOM 875 C CA . CYS A 1 106 ? -2.450 0.818 13.862 1.00 87.88 106 CYS A CA 1
ATOM 876 C C . CYS A 1 106 ? -2.726 -0.688 13.727 1.00 87.88 106 CYS A C 1
ATOM 878 O O . CYS A 1 106 ? -3.364 -1.093 12.754 1.00 87.88 106 CYS A O 1
ATOM 880 N N . GLY A 1 107 ? -2.313 -1.495 14.710 1.00 85.38 107 GLY A N 1
ATOM 881 C CA . GLY A 1 107 ? -2.580 -2.934 14.732 1.00 85.38 107 GLY A CA 1
ATOM 882 C C . GLY A 1 107 ? -4.068 -3.273 14.878 1.00 85.38 107 GLY A C 1
ATOM 883 O O . GLY A 1 107 ? -4.570 -4.179 14.211 1.00 85.38 107 GLY A O 1
ATOM 884 N N . VAL A 1 108 ? -4.810 -2.530 15.703 1.00 90.62 108 VAL A N 1
ATOM 885 C CA . VAL A 1 108 ? -6.270 -2.688 15.829 1.00 90.62 108 VAL A CA 1
ATOM 886 C C . VAL A 1 108 ? -6.976 -2.298 14.529 1.00 90.62 108 VAL A C 1
ATOM 888 O O . VAL A 1 108 ? -7.822 -3.050 14.037 1.00 90.62 108 VAL A O 1
ATOM 891 N N . LEU A 1 109 ? -6.616 -1.152 13.943 1.00 90.00 109 LEU A N 1
ATOM 892 C CA . LEU A 1 109 ? -7.207 -0.676 12.691 1.00 90.00 109 LEU A CA 1
ATOM 893 C C . LEU A 1 109 ? -6.915 -1.632 11.540 1.00 90.00 109 LEU A C 1
ATOM 895 O O . LEU A 1 109 ? -7.794 -1.845 10.706 1.00 90.00 109 LEU A O 1
ATOM 899 N N . GLN A 1 110 ? -5.737 -2.259 11.517 1.00 86.62 110 GLN A N 1
ATOM 900 C CA . GLN A 1 110 ? -5.477 -3.290 10.529 1.00 86.62 110 GLN A CA 1
ATOM 901 C C . GLN A 1 110 ? -6.418 -4.481 10.691 1.00 86.62 110 GLN A C 1
ATOM 903 O O . GLN A 1 110 ? -7.071 -4.857 9.724 1.00 86.62 110 GLN A O 1
ATOM 908 N N . LYS A 1 111 ? -6.556 -5.046 11.894 1.00 86.06 111 LYS A N 1
ATOM 909 C CA . LYS A 1 111 ? -7.463 -6.188 12.106 1.00 86.06 111 LYS A CA 1
ATOM 910 C C . LYS A 1 111 ? -8.886 -5.884 11.626 1.00 86.06 111 LYS A C 1
ATOM 912 O O . LYS A 1 111 ? -9.554 -6.755 11.075 1.00 86.06 111 LYS A O 1
ATOM 917 N N . ARG A 1 112 ? -9.346 -4.636 11.787 1.00 90.62 112 ARG A N 1
ATOM 918 C CA . ARG A 1 112 ? -10.642 -4.170 11.259 1.00 90.62 112 ARG A CA 1
ATOM 919 C C . ARG A 1 112 ? -10.673 -4.093 9.730 1.00 90.62 112 ARG A C 1
ATOM 921 O O . ARG A 1 112 ? -11.696 -4.415 9.131 1.00 90.62 112 ARG A O 1
ATOM 928 N N . LEU A 1 113 ? -9.583 -3.659 9.099 1.00 87.00 113 LEU A N 1
ATOM 929 C CA . LEU A 1 113 ? -9.442 -3.645 7.642 1.00 87.00 113 LEU A CA 1
ATOM 930 C C . LEU A 1 113 ? -9.390 -5.061 7.058 1.00 87.00 113 LEU A C 1
ATOM 932 O O . LEU A 1 113 ? -10.068 -5.322 6.068 1.00 87.00 113 LEU A O 1
ATOM 936 N N . ASP A 1 114 ? -8.667 -5.980 7.692 1.00 82.81 114 ASP A N 1
ATOM 937 C CA . ASP A 1 114 ? -8.553 -7.376 7.255 1.00 82.81 114 ASP A CA 1
ATOM 938 C C . ASP A 1 114 ? -9.874 -8.138 7.427 1.00 82.81 114 ASP A C 1
ATOM 940 O O . ASP A 1 114 ? -10.218 -8.995 6.617 1.00 82.81 114 ASP A O 1
ATOM 944 N N . ALA A 1 115 ? -10.681 -7.778 8.430 1.00 87.00 115 ALA A N 1
ATOM 945 C CA . ALA A 1 115 ? -12.048 -8.281 8.565 1.00 87.00 115 ALA A CA 1
ATOM 946 C C . ALA A 1 115 ? -12.994 -7.768 7.456 1.00 87.00 115 ALA A C 1
ATOM 948 O O . ALA A 1 115 ? -14.078 -8.318 7.251 1.00 87.00 115 ALA A O 1
ATOM 949 N N . ASN A 1 116 ? -12.616 -6.714 6.724 1.00 85.94 116 ASN A N 1
ATOM 950 C CA . ASN A 1 116 ? -13.415 -6.158 5.641 1.00 85.94 116 ASN A CA 1
ATOM 951 C C . ASN A 1 116 ? -13.070 -6.828 4.302 1.00 85.94 116 ASN A C 1
ATOM 953 O O . ASN A 1 116 ? -12.130 -6.442 3.607 1.00 85.94 116 ASN A O 1
ATOM 957 N N . GLN A 1 117 ? -13.914 -7.771 3.875 1.00 81.69 117 GLN A N 1
ATOM 958 C CA . GLN A 1 117 ? -13.736 -8.526 2.629 1.00 81.69 117 GLN A CA 1
ATOM 959 C C . GLN A 1 117 ? -13.523 -7.637 1.390 1.00 81.69 117 GLN A C 1
ATOM 961 O O . GLN A 1 117 ? -12.727 -7.962 0.508 1.00 81.69 117 GLN A O 1
ATOM 966 N N . LYS A 1 118 ? -14.211 -6.490 1.307 1.00 82.81 118 LYS A N 1
ATOM 967 C CA . LYS A 1 118 ? -14.051 -5.550 0.187 1.00 82.81 118 LYS A CA 1
ATOM 968 C C . LYS A 1 118 ? -12.660 -4.923 0.201 1.00 82.81 118 LYS A C 1
ATOM 970 O O . LYS A 1 118 ? -12.032 -4.801 -0.851 1.00 82.81 118 LYS A O 1
ATOM 975 N N . TYR A 1 119 ? -12.174 -4.530 1.377 1.00 80.31 119 TYR A N 1
ATOM 976 C CA . TYR A 1 119 ? -10.820 -4.009 1.523 1.00 80.31 119 TYR A CA 1
ATOM 977 C C . TYR A 1 119 ? -9.793 -5.056 1.087 1.00 80.31 119 TYR A C 1
ATOM 979 O O . TYR A 1 119 ? -9.020 -4.773 0.175 1.00 80.31 119 TYR A O 1
ATOM 987 N N . VAL A 1 120 ? -9.880 -6.274 1.627 1.00 75.44 120 VAL A N 1
ATOM 988 C CA . VAL A 1 120 ? -8.988 -7.405 1.325 1.00 75.44 120 VAL A CA 1
ATOM 989 C C . VAL A 1 120 ? -8.912 -7.688 -0.178 1.00 75.44 120 VAL A C 1
ATOM 991 O O . VAL A 1 120 ? -7.825 -7.685 -0.755 1.00 75.44 120 VAL A O 1
ATOM 994 N N . LEU A 1 121 ? -10.055 -7.831 -0.858 1.00 73.94 121 LEU A N 1
ATOM 995 C CA . LEU A 1 121 ? -10.087 -8.091 -2.303 1.00 73.94 121 LEU A CA 1
ATOM 996 C C . LEU A 1 121 ? -9.442 -6.957 -3.115 1.00 73.94 121 LEU A C 1
ATOM 998 O O . LEU A 1 121 ? -8.633 -7.207 -4.010 1.00 73.94 121 LEU A O 1
ATOM 1002 N N . THR A 1 122 ? -9.755 -5.696 -2.792 1.00 76.69 122 THR A N 1
ATOM 1003 C CA . THR A 1 122 ? -9.142 -4.555 -3.495 1.00 76.69 122 THR A CA 1
ATOM 1004 C C . THR A 1 122 ? -7.669 -4.344 -3.144 1.00 76.69 122 THR A C 1
ATOM 1006 O O . THR A 1 122 ? -6.940 -3.729 -3.925 1.00 76.69 122 THR A O 1
ATOM 1009 N N . HIS A 1 123 ? -7.234 -4.787 -1.965 1.00 71.88 123 HIS A N 1
ATOM 1010 C CA . HIS A 1 123 ? -5.854 -4.711 -1.510 1.00 71.88 123 HIS A CA 1
ATOM 1011 C C . HIS A 1 123 ? -5.006 -5.767 -2.225 1.00 71.88 123 HIS A C 1
ATOM 1013 O O . HIS A 1 123 ? -4.054 -5.398 -2.909 1.00 71.88 123 HIS A O 1
ATOM 1019 N N . HIS A 1 124 ? -5.413 -7.040 -2.208 1.00 64.75 124 HIS A N 1
ATOM 1020 C CA . HIS A 1 124 ? -4.706 -8.115 -2.913 1.00 64.75 124 HIS A CA 1
ATOM 1021 C C . HIS A 1 124 ? -4.613 -7.885 -4.422 1.00 64.75 124 HIS A C 1
ATOM 1023 O O . HIS A 1 124 ? -3.552 -8.103 -5.000 1.00 64.75 124 HIS A O 1
ATOM 1029 N N . ALA A 1 125 ? -5.678 -7.388 -5.062 1.00 64.06 125 ALA A N 1
ATOM 1030 C CA . ALA A 1 125 ? -5.630 -7.047 -6.485 1.00 64.06 125 ALA A CA 1
ATOM 1031 C C . ALA A 1 125 ? -4.573 -5.968 -6.788 1.00 64.06 125 ALA A C 1
ATOM 1033 O O . ALA A 1 125 ? -3.881 -6.038 -7.802 1.00 64.06 125 ALA A O 1
ATOM 1034 N N . ARG A 1 126 ? -4.407 -4.985 -5.892 1.00 67.38 126 ARG A N 1
ATOM 1035 C CA . ARG A 1 126 ? -3.399 -3.923 -6.033 1.00 67.38 126 ARG A CA 1
ATOM 1036 C C . ARG A 1 126 ? -1.987 -4.410 -5.748 1.00 67.38 126 ARG A C 1
ATOM 1038 O O . ARG A 1 126 ? -1.102 -4.119 -6.541 1.00 67.38 126 ARG A O 1
ATOM 1045 N N . VAL A 1 127 ? -1.783 -5.158 -4.665 1.00 63.88 127 VAL A N 1
ATOM 1046 C CA . VAL A 1 127 ? -0.473 -5.746 -4.339 1.00 63.88 127 VAL A CA 1
ATOM 1047 C C . VAL A 1 127 ? -0.029 -6.698 -5.454 1.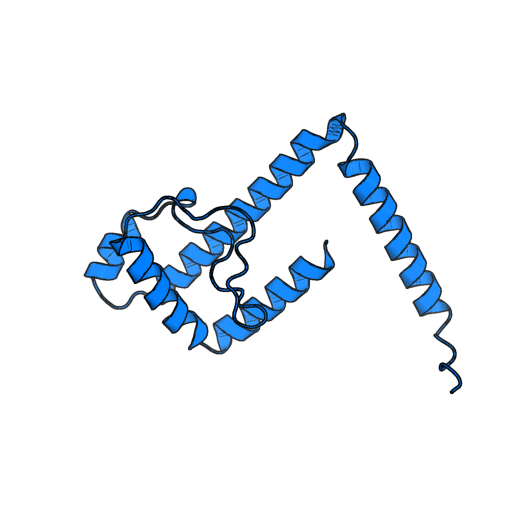00 63.88 127 VAL A C 1
ATOM 1049 O O . VAL A 1 127 ? 1.122 -6.660 -5.878 1.00 63.88 127 VAL A O 1
ATOM 1052 N N . GLY A 1 128 ? -0.955 -7.488 -6.008 1.00 57.56 128 GLY A N 1
ATOM 1053 C CA . GLY A 1 128 ? -0.705 -8.339 -7.171 1.00 57.56 128 GLY A CA 1
ATOM 1054 C C . GLY A 1 128 ? -0.316 -7.549 -8.424 1.00 57.56 128 GLY A C 1
ATOM 1055 O O . GLY A 1 128 ? 0.647 -7.917 -9.089 1.00 57.56 128 GLY A O 1
ATOM 1056 N N . ALA A 1 129 ? -1.003 -6.441 -8.719 1.00 55.12 129 ALA A N 1
ATOM 1057 C CA . ALA A 1 129 ? -0.675 -5.578 -9.856 1.00 55.12 129 ALA A CA 1
ATOM 1058 C C . ALA A 1 129 ? 0.680 -4.866 -9.694 1.00 55.12 129 ALA A C 1
ATOM 1060 O O . ALA A 1 129 ? 1.466 -4.824 -10.634 1.00 55.12 129 ALA A O 1
ATOM 1061 N N . GLU A 1 130 ? 0.993 -4.354 -8.499 1.00 49.91 130 GLU A N 1
ATOM 1062 C CA . GLU A 1 130 ? 2.269 -3.676 -8.228 1.00 49.91 130 GLU A CA 1
ATOM 1063 C C . GLU A 1 130 ? 3.465 -4.653 -8.205 1.00 49.91 130 GLU A C 1
ATOM 1065 O O . GLU A 1 130 ? 4.598 -4.227 -8.423 1.00 49.91 130 GLU A O 1
ATOM 1070 N N . ARG A 1 131 ? 3.233 -5.959 -7.997 1.00 48.22 131 ARG A N 1
ATOM 1071 C CA . ARG A 1 131 ? 4.263 -7.014 -8.036 1.00 48.22 131 ARG A CA 1
ATOM 1072 C C . ARG A 1 131 ? 4.678 -7.416 -9.458 1.00 48.22 131 ARG A C 1
ATOM 1074 O O . ARG A 1 131 ? 5.784 -7.912 -9.633 1.00 48.22 131 ARG A O 1
ATOM 1081 N N . ILE A 1 132 ? 3.823 -7.201 -10.460 1.00 39.69 132 ILE A N 1
ATOM 1082 C CA . ILE A 1 132 ? 4.126 -7.504 -11.875 1.00 39.69 132 ILE A CA 1
ATOM 1083 C C . ILE A 1 132 ? 5.072 -6.445 -12.485 1.00 39.69 132 ILE A C 1
ATOM 1085 O O . ILE A 1 132 ? 5.727 -6.700 -13.491 1.00 39.69 132 ILE A O 1
ATOM 1089 N N . ASP A 1 133 ? 5.198 -5.283 -11.839 1.00 37.28 133 ASP A N 1
ATOM 1090 C CA . ASP A 1 133 ? 6.036 -4.155 -12.270 1.00 37.28 133 ASP A CA 1
ATOM 1091 C C . ASP A 1 133 ? 7.502 -4.211 -11.775 1.00 37.28 133 ASP A C 1
ATOM 1093 O O . ASP A 1 133 ? 8.240 -3.236 -11.969 1.00 37.28 133 ASP A O 1
ATOM 1097 N N . HIS A 1 134 ? 7.917 -5.295 -11.107 1.00 37.00 134 HIS A N 1
ATOM 1098 C CA . HIS A 1 134 ? 9.252 -5.463 -10.515 1.00 37.00 134 HIS A CA 1
ATOM 1099 C C . HIS A 1 134 ? 10.144 -6.430 -11.298 1.00 37.00 134 HIS A C 1
ATOM 1101 O O . HIS A 1 134 ? 9.685 -7.551 -11.606 1.00 37.00 134 HIS A O 1
#